Protein AF-A0A379SYV8-F1 (afdb_monomer)

Foldseek 3Di:
DLVPDDQAEEAEDDDPCPVVVVVVCVVVVRAYEYADPPPPCPPHHYDYDPVVVVVVVVVVVCVVVVDDDDDDDDDDDDD

pLDDT: mean 81.66, std 14.04, range [41.72, 98.69]

Radius of gyration: 17.74 Å; Cα contacts (8 Å, |Δi|>4): 58; chains: 1; bounding box: 41×24×46 Å

Solvent-accessible surface area (backbone atoms only — not comparable to full-atom values): 5243 Å² total; per-residue (Å²): 107,86,89,70,75,58,83,57,48,78,46,70,67,62,94,87,53,53,65,65,53,46,54,58,28,57,79,67,73,34,53,64,38,32,52,41,93,66,90,81,47,92,91,50,56,69,53,72,80,64,60,66,60,52,52,49,54,53,52,53,50,43,43,76,74,67,54,84,86,84,83,86,90,75,78,85,80,83,127

Organism: NCBI:txid59203

InterPro domains:
  IPR001761 Periplasmic binding protein/LacI sugar binding domain [PF00532] (2-76)
  IPR028082 Periplasmic binding protein-like I [SSF53822] (1-76)

Structure (mmCIF, N/CA/C/O backbone):
data_AF-A0A379SYV8-F1
#
_entry.id   AF-A0A379SYV8-F1
#
loop_
_atom_site.group_PDB
_atom_site.id
_atom_site.type_symbol
_atom_site.label_atom_id
_atom_site.label_alt_id
_atom_site.label_comp_id
_atom_site.label_asym_id
_atom_site.label_entity_id
_atom_site.label_seq_id
_atom_site.pdbx_PDB_ins_code
_atom_site.Cartn_x
_atom_site.Cartn_y
_atom_site.Cartn_z
_atom_site.occupancy
_atom_site.B_iso_or_equiv
_atom_site.auth_seq_id
_atom_site.auth_comp_id
_atom_site.auth_asym_id
_atom_site.auth_atom_id
_atom_site.pdbx_PDB_model_num
ATOM 1 N N . MET A 1 1 ? 19.574 -8.132 -14.541 1.00 60.59 1 MET A N 1
ATOM 2 C CA . MET A 1 1 ? 18.229 -8.421 -15.078 1.00 60.59 1 MET A CA 1
ATOM 3 C C . MET A 1 1 ? 18.023 -7.801 -16.454 1.00 60.59 1 MET A C 1
ATOM 5 O O . MET A 1 1 ? 17.918 -8.558 -17.401 1.00 60.59 1 MET A O 1
ATOM 9 N N . LEU A 1 2 ? 18.082 -6.472 -16.618 1.00 70.81 2 LEU A N 1
ATOM 10 C CA . LEU A 1 2 ? 17.900 -5.839 -17.941 1.00 70.81 2 LEU A CA 1
ATOM 11 C C . LEU A 1 2 ? 18.934 -6.277 -19.004 1.00 70.81 2 LEU A C 1
ATOM 13 O O . LEU A 1 2 ? 18.648 -6.241 -20.191 1.00 70.81 2 LEU A O 1
ATOM 17 N N . ASN A 1 3 ? 20.136 -6.704 -18.597 1.00 72.06 3 ASN A N 1
ATOM 18 C CA . ASN A 1 3 ? 21.155 -7.271 -19.501 1.00 72.06 3 ASN A CA 1
ATOM 19 C C . ASN A 1 3 ? 20.929 -8.758 -19.840 1.00 72.06 3 ASN A C 1
ATOM 21 O O . ASN A 1 3 ? 21.712 -9.322 -20.591 1.00 72.06 3 ASN A O 1
ATOM 25 N N . GLN A 1 4 ? 19.925 -9.411 -19.249 1.00 76.25 4 GLN A N 1
ATOM 26 C CA . GLN A 1 4 ? 19.657 -10.842 -19.441 1.00 76.25 4 GLN A CA 1
ATOM 27 C C . GLN A 1 4 ? 18.570 -11.120 -20.492 1.00 76.25 4 GLN A C 1
ATOM 29 O O . GLN A 1 4 ? 18.135 -12.257 -20.604 1.00 76.25 4 GLN A O 1
ATOM 34 N N . GLY A 1 5 ? 18.149 -10.108 -21.262 1.00 79.19 5 GLY A N 1
ATOM 35 C CA . GLY A 1 5 ? 17.208 -10.285 -22.376 1.00 79.19 5 GLY A CA 1
ATOM 36 C C . GLY A 1 5 ? 15.766 -10.556 -21.944 1.00 79.19 5 GLY A C 1
ATOM 37 O O . GLY A 1 5 ? 15.103 -11.392 -22.539 1.00 79.19 5 GLY A O 1
ATOM 38 N N . VAL A 1 6 ? 15.297 -9.893 -20.884 1.00 86.62 6 VAL A N 1
ATOM 39 C CA . VAL A 1 6 ? 13.900 -10.005 -20.436 1.00 86.62 6 VAL A CA 1
ATOM 40 C C . VAL A 1 6 ? 12.970 -9.140 -21.290 1.00 86.62 6 VAL A C 1
ATOM 42 O O . VAL A 1 6 ? 13.333 -8.017 -21.635 1.00 86.62 6 VAL A O 1
ATOM 45 N N . ASP A 1 7 ? 11.752 -9.626 -21.536 1.00 88.62 7 ASP A N 1
ATOM 46 C CA . ASP A 1 7 ? 10.710 -8.889 -22.272 1.00 88.62 7 ASP A CA 1
ATOM 47 C C . ASP A 1 7 ? 9.961 -7.860 -21.404 1.00 88.62 7 ASP A C 1
ATOM 49 O O . ASP A 1 7 ? 9.197 -7.048 -21.915 1.00 88.62 7 ASP A O 1
ATOM 53 N N . GLY A 1 8 ? 10.162 -7.884 -20.082 1.00 87.50 8 GLY A N 1
ATOM 54 C CA . GLY A 1 8 ? 9.516 -6.970 -19.142 1.00 87.50 8 GLY A CA 1
ATOM 55 C C . GLY A 1 8 ? 9.998 -7.150 -17.703 1.00 87.50 8 GLY A C 1
ATOM 56 O O . GLY A 1 8 ? 10.648 -8.145 -17.365 1.00 87.50 8 GLY A O 1
ATOM 57 N N . VAL A 1 9 ? 9.694 -6.177 -16.840 1.00 86.31 9 VAL A N 1
ATOM 58 C CA . VAL A 1 9 ? 10.112 -6.181 -15.427 1.00 86.31 9 VAL A CA 1
ATOM 59 C C . VAL A 1 9 ? 8.951 -5.824 -14.500 1.00 86.31 9 VAL A C 1
ATOM 61 O O . VAL A 1 9 ? 8.266 -4.825 -14.700 1.00 86.31 9 VAL A O 1
ATOM 64 N N . VAL A 1 10 ? 8.781 -6.607 -13.430 1.00 86.69 10 VAL A N 1
ATOM 65 C CA . VAL A 1 10 ? 7.893 -6.270 -12.308 1.00 86.69 10 VAL A CA 1
ATOM 66 C C . VAL A 1 10 ? 8.735 -5.854 -11.109 1.00 86.69 10 VAL A C 1
ATOM 68 O O . VAL A 1 10 ? 9.577 -6.618 -10.638 1.00 86.69 10 VAL A O 1
ATOM 71 N N . ILE A 1 11 ? 8.498 -4.648 -10.595 1.00 81.38 11 ILE A N 1
ATOM 72 C CA . ILE A 1 11 ? 9.219 -4.107 -9.439 1.00 81.38 11 ILE A CA 1
ATOM 73 C C . ILE A 1 11 ? 8.322 -4.202 -8.205 1.00 81.38 11 ILE A C 1
ATOM 75 O O . ILE A 1 11 ? 7.389 -3.415 -8.023 1.00 81.38 11 ILE A O 1
ATOM 79 N N . ALA A 1 12 ? 8.626 -5.164 -7.334 1.00 77.06 12 ALA A N 1
ATOM 80 C CA . ALA A 1 12 ? 7.941 -5.373 -6.063 1.00 77.06 12 ALA A CA 1
ATOM 81 C C . ALA A 1 12 ? 8.781 -4.811 -4.904 1.00 77.06 12 ALA A C 1
ATOM 83 O O . ALA A 1 12 ? 9.627 -5.492 -4.335 1.00 77.06 12 ALA A O 1
ATOM 84 N N . GLY A 1 13 ? 8.528 -3.546 -4.564 1.00 70.19 13 GLY A N 1
ATOM 85 C CA . GLY A 1 13 ? 9.140 -2.842 -3.437 1.00 70.19 13 GLY A CA 1
ATOM 86 C C . GLY A 1 13 ? 10.528 -2.279 -3.746 1.00 70.19 13 GLY A C 1
ATOM 87 O O . GLY A 1 13 ? 11.434 -3.013 -4.107 1.00 70.19 13 GLY A O 1
ATOM 88 N N . ALA A 1 14 ? 10.692 -0.966 -3.575 1.00 55.12 14 ALA A N 1
ATOM 89 C CA . ALA A 1 14 ? 11.976 -0.298 -3.356 1.00 55.12 14 ALA A CA 1
ATOM 90 C C . ALA A 1 14 ? 11.713 1.195 -3.127 1.00 55.12 14 ALA A C 1
ATOM 92 O O . ALA A 1 14 ? 11.413 1.928 -4.068 1.00 55.12 14 ALA A O 1
ATOM 93 N N . ALA A 1 15 ? 11.840 1.665 -1.887 1.00 53.91 15 ALA A N 1
ATOM 94 C CA . ALA A 1 15 ? 12.064 3.087 -1.666 1.00 53.91 15 ALA A CA 1
ATOM 95 C C . ALA A 1 15 ? 13.528 3.368 -2.045 1.00 53.91 15 ALA A C 1
ATOM 97 O O . ALA A 1 15 ? 14.436 2.888 -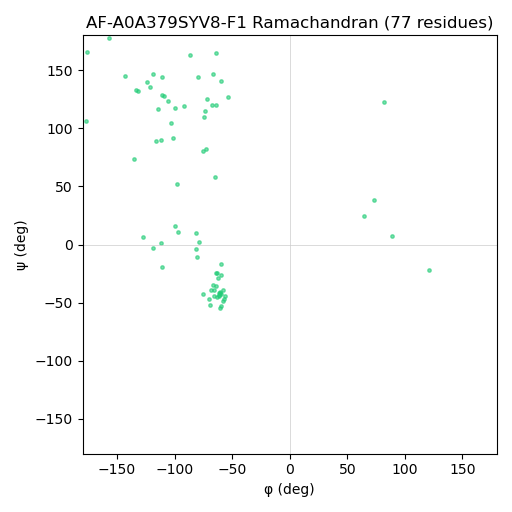1.370 1.00 53.91 15 ALA A O 1
ATOM 98 N N . GLY A 1 16 ? 13.754 4.074 -3.155 1.00 57.69 16 GLY A N 1
ATOM 99 C CA . GLY A 1 16 ? 15.049 4.695 -3.467 1.00 57.69 16 GLY A CA 1
ATOM 100 C C . GLY A 1 16 ? 15.746 4.270 -4.764 1.00 57.69 16 GLY A C 1
ATOM 101 O O . GLY A 1 16 ? 16.552 5.042 -5.263 1.00 57.69 16 GLY A O 1
ATOM 102 N N . SER A 1 17 ? 15.446 3.104 -5.352 1.00 64.19 17 SER A N 1
ATOM 103 C CA . SER A 1 17 ? 16.096 2.645 -6.605 1.00 64.19 17 SER A CA 1
ATOM 104 C C . SER A 1 17 ? 15.145 2.443 -7.791 1.00 64.19 17 SER A C 1
ATOM 106 O O . SER A 1 17 ? 15.596 2.128 -8.894 1.00 64.19 17 SER A O 1
ATOM 108 N N . GLY A 1 18 ? 13.837 2.638 -7.586 1.00 70.06 18 GLY A N 1
ATOM 109 C CA . GLY A 1 18 ? 12.815 2.429 -8.616 1.00 70.06 18 GLY A CA 1
ATOM 110 C C . GLY A 1 18 ? 12.945 3.369 -9.817 1.00 70.06 18 GLY A C 1
ATOM 111 O O . GLY A 1 18 ? 12.734 2.937 -10.945 1.00 70.06 18 GLY A O 1
ATOM 112 N N . GLU A 1 19 ? 13.353 4.619 -9.593 1.00 74.75 19 GLU A N 1
ATOM 113 C CA . GLU A 1 19 ? 13.502 5.630 -10.648 1.00 74.75 19 GLU A CA 1
ATOM 114 C C . GLU A 1 19 ? 14.681 5.322 -11.583 1.00 74.75 19 GLU A C 1
ATOM 116 O O . GLU A 1 19 ? 14.513 5.274 -12.799 1.00 74.75 19 GLU A O 1
ATOM 121 N N . THR A 1 20 ? 15.854 4.991 -11.032 1.00 79.19 20 THR A N 1
ATOM 122 C CA . THR A 1 20 ? 17.021 4.582 -11.831 1.00 79.19 20 THR A CA 1
ATOM 123 C C . THR A 1 20 ? 16.731 3.329 -12.655 1.00 79.19 20 THR A C 1
ATOM 125 O O . THR A 1 20 ? 17.125 3.243 -13.817 1.00 79.19 20 THR A O 1
ATOM 128 N N . LEU A 1 21 ? 16.036 2.347 -12.069 1.00 78.56 21 LEU A N 1
ATOM 129 C CA . LEU A 1 21 ? 15.685 1.113 -12.770 1.00 78.56 21 LEU A CA 1
ATOM 130 C C . LEU A 1 21 ? 14.659 1.365 -13.885 1.00 78.56 21 LEU A C 1
ATOM 132 O O . LEU A 1 21 ? 14.796 0.796 -14.967 1.00 78.56 21 LEU A O 1
ATOM 136 N N . ARG A 1 22 ? 13.683 2.250 -13.644 1.00 79.44 22 ARG A N 1
ATOM 137 C CA . ARG A 1 22 ? 12.728 2.714 -14.656 1.00 79.44 22 ARG A CA 1
ATOM 138 C C . ARG A 1 22 ? 13.449 3.383 -15.823 1.00 79.44 22 ARG A C 1
ATOM 140 O O . ARG A 1 22 ? 13.284 2.935 -16.951 1.00 79.44 22 ARG A O 1
ATOM 147 N N . ALA A 1 23 ? 14.306 4.368 -15.554 1.00 82.88 23 ALA A N 1
ATOM 148 C CA . ALA A 1 23 ? 15.043 5.085 -16.594 1.00 82.88 23 ALA A CA 1
ATOM 149 C C . ALA A 1 23 ? 15.908 4.141 -17.453 1.00 82.88 23 ALA A C 1
ATOM 151 O O . ALA A 1 23 ? 15.972 4.271 -18.674 1.00 82.88 23 ALA A O 1
ATOM 152 N N . GLN A 1 24 ? 16.548 3.141 -16.834 1.00 85.12 24 GLN A N 1
ATOM 153 C CA . GLN A 1 24 ? 17.325 2.132 -17.563 1.00 85.12 24 GLN A CA 1
ATOM 154 C C . GLN A 1 24 ? 16.465 1.217 -18.442 1.00 85.12 24 GLN A C 1
ATOM 156 O O . GLN A 1 24 ? 16.933 0.781 -19.495 1.00 85.12 24 GLN A O 1
ATOM 161 N N . ALA A 1 25 ? 15.252 0.884 -18.005 1.00 85.06 25 ALA A N 1
ATOM 162 C CA . ALA A 1 25 ? 14.329 0.059 -18.773 1.00 85.06 25 ALA A CA 1
ATOM 163 C C . ALA A 1 25 ? 13.690 0.849 -19.927 1.00 85.06 25 ALA A C 1
ATOM 165 O O . ALA A 1 25 ? 13.670 0.352 -21.053 1.00 85.06 25 ALA A O 1
ATOM 166 N N . GLU A 1 26 ? 13.287 2.102 -19.685 1.00 84.69 26 GLU A N 1
ATOM 167 C CA . GLU A 1 26 ? 12.787 3.032 -20.709 1.00 84.69 26 GLU A CA 1
ATOM 168 C C . GLU A 1 26 ? 13.819 3.244 -21.821 1.00 84.69 26 GLU A C 1
ATOM 170 O O . GLU A 1 26 ? 13.499 3.083 -22.997 1.00 84.69 26 GLU A O 1
ATOM 175 N N . ALA A 1 27 ? 15.088 3.482 -21.465 1.00 87.81 27 ALA A N 1
ATOM 176 C CA . ALA A 1 27 ? 16.180 3.630 -22.432 1.00 87.81 27 ALA A CA 1
ATOM 177 C C . ALA A 1 27 ? 16.393 2.393 -23.330 1.00 87.81 27 ALA A C 1
ATOM 179 O O . ALA A 1 27 ? 17.075 2.475 -24.350 1.00 87.81 27 ALA A O 1
ATOM 180 N N . ARG A 1 28 ? 15.842 1.237 -22.947 1.00 88.31 28 ARG A N 1
ATOM 181 C CA . ARG A 1 28 ? 15.951 -0.038 -23.669 1.00 88.31 28 ARG A CA 1
ATOM 182 C C . ARG A 1 28 ? 14.628 -0.494 -24.279 1.00 88.31 28 ARG A C 1
ATOM 184 O O . ARG A 1 28 ? 14.592 -1.575 -24.858 1.00 88.31 28 ARG A O 1
ATOM 191 N N . GLY A 1 29 ? 13.559 0.291 -24.133 1.00 88.62 29 GLY A N 1
ATOM 192 C CA . GLY A 1 29 ? 12.218 -0.082 -24.583 1.00 88.62 29 GLY A CA 1
ATOM 193 C C . GLY A 1 29 ? 11.637 -1.298 -23.854 1.00 88.62 29 GLY A C 1
ATOM 194 O O . GLY A 1 29 ? 10.802 -1.992 -24.423 1.00 88.62 29 GLY A O 1
ATOM 195 N N . ILE A 1 30 ? 12.087 -1.581 -22.626 1.00 90.75 30 ILE A N 1
ATOM 196 C CA . ILE A 1 30 ? 11.598 -2.708 -21.821 1.00 90.75 30 ILE A CA 1
ATOM 197 C C . ILE A 1 30 ? 10.432 -2.214 -20.947 1.00 90.75 30 ILE A C 1
ATOM 199 O O . ILE A 1 30 ? 10.654 -1.337 -20.109 1.00 90.75 30 ILE A O 1
ATOM 203 N N . PRO A 1 31 ? 9.212 -2.769 -21.088 1.00 88.56 31 PRO A N 1
ATOM 204 C CA . PRO A 1 31 ? 8.068 -2.426 -20.245 1.00 88.56 31 PRO A CA 1
ATOM 205 C C . PRO A 1 31 ? 8.315 -2.715 -18.759 1.00 88.56 31 PRO A C 1
ATOM 207 O O . PRO A 1 31 ? 8.881 -3.753 -18.393 1.00 88.56 31 PRO A O 1
ATOM 210 N N . VAL A 1 32 ? 7.843 -1.818 -17.890 1.00 86.06 32 VAL A N 1
ATOM 211 C CA . VAL A 1 32 ? 7.995 -1.929 -16.433 1.00 86.06 32 VAL A CA 1
ATOM 212 C C . VAL A 1 32 ? 6.666 -1.692 -15.735 1.00 86.06 32 VAL A C 1
ATOM 214 O O . VAL A 1 32 ? 6.010 -0.688 -15.984 1.00 86.06 32 VAL A O 1
ATOM 217 N N . VAL A 1 33 ? 6.318 -2.579 -14.801 1.00 87.12 33 VAL A N 1
ATOM 218 C CA . VAL A 1 33 ? 5.148 -2.428 -13.924 1.00 87.12 33 VAL A CA 1
ATOM 219 C C . VAL A 1 33 ? 5.582 -2.433 -12.461 1.00 87.12 33 VAL A C 1
ATOM 221 O O . VAL A 1 33 ? 6.378 -3.271 -12.027 1.00 87.12 33 VAL A O 1
ATOM 224 N N . PHE A 1 34 ? 5.032 -1.518 -11.664 1.00 83.69 34 PHE A N 1
ATOM 225 C CA . PHE A 1 34 ? 5.316 -1.409 -10.236 1.00 83.69 34 PHE A CA 1
ATOM 226 C C . PHE A 1 34 ? 4.224 -2.065 -9.394 1.00 83.69 34 PHE A C 1
ATOM 228 O O . PHE A 1 34 ? 3.093 -1.592 -9.326 1.00 83.69 34 PHE A O 1
ATOM 235 N N . ALA A 1 35 ? 4.599 -3.101 -8.651 1.00 82.94 35 ALA A N 1
ATOM 236 C CA . ALA A 1 35 ? 3.759 -3.748 -7.650 1.00 82.94 35 ALA A CA 1
ATOM 237 C C . ALA A 1 35 ? 4.102 -3.222 -6.241 1.00 82.94 35 ALA A C 1
ATOM 239 O O . ALA A 1 35 ? 4.471 -3.990 -5.351 1.00 82.94 35 ALA A O 1
ATOM 240 N N . SER A 1 36 ? 4.110 -1.895 -6.031 1.00 69.06 36 SER A N 1
ATOM 241 C CA . SER A 1 36 ? 4.490 -1.318 -4.727 1.00 69.06 36 SER A CA 1
ATOM 242 C C . SER A 1 36 ? 3.958 0.095 -4.439 1.00 69.06 36 SER A C 1
ATOM 244 O O . SER A 1 36 ? 3.291 0.723 -5.267 1.00 69.06 36 SER A O 1
ATOM 246 N N . ARG A 1 37 ?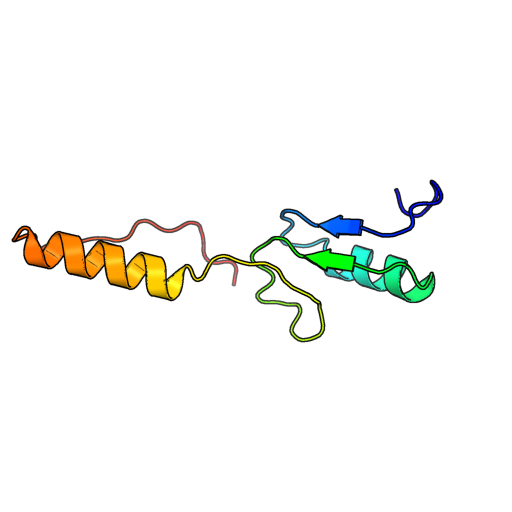 4.267 0.612 -3.233 1.00 63.44 37 ARG A N 1
ATOM 247 C CA . ARG A 1 37 ? 4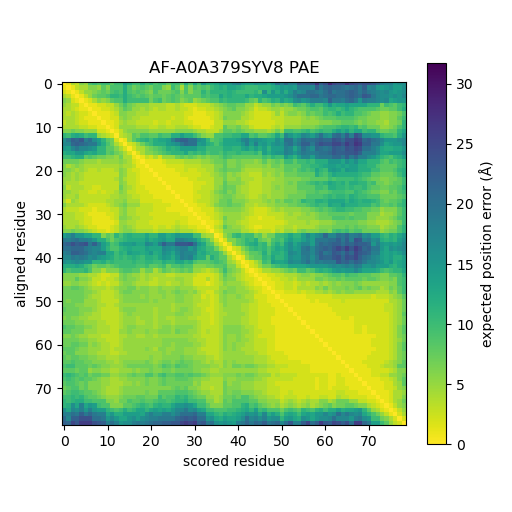.070 2.011 -2.795 1.00 63.44 37 ARG A CA 1
ATOM 248 C C . ARG A 1 37 ? 4.956 2.981 -3.603 1.00 63.44 37 ARG A C 1
ATOM 250 O O . ARG A 1 37 ? 5.773 3.700 -3.049 1.00 63.44 37 ARG A O 1
ATOM 257 N N . ALA A 1 38 ? 4.823 3.005 -4.922 1.00 52.78 38 ALA A N 1
ATOM 258 C CA . ALA A 1 38 ? 5.280 4.113 -5.743 1.00 52.78 38 ALA A CA 1
ATOM 259 C C . ALA A 1 38 ? 4.334 5.303 -5.518 1.00 52.78 38 ALA A C 1
ATOM 261 O O . ALA A 1 38 ? 3.349 5.469 -6.227 1.00 52.78 38 ALA A O 1
ATOM 262 N N . SER A 1 39 ? 4.534 6.064 -4.449 1.00 54.50 39 SER A N 1
ATOM 263 C CA . SER A 1 39 ? 3.958 7.411 -4.318 1.00 54.50 39 SER A CA 1
ATOM 264 C C . SER A 1 39 ? 4.797 8.456 -5.066 1.00 54.50 39 SER A C 1
ATOM 266 O O . SER A 1 39 ? 4.595 9.644 -4.872 1.00 54.50 39 SER A O 1
ATOM 268 N N . TYR A 1 40 ? 5.772 8.008 -5.866 1.00 55.28 40 TYR A N 1
ATOM 269 C CA . TYR A 1 40 ? 6.823 8.834 -6.463 1.00 55.28 40 TYR A CA 1
ATOM 270 C C . TYR A 1 40 ? 6.937 8.662 -7.988 1.00 55.28 40 TYR A C 1
ATOM 272 O O . TYR A 1 40 ? 7.889 9.152 -8.579 1.00 55.28 40 TYR A O 1
ATOM 280 N N . LEU A 1 41 ? 6.032 7.911 -8.626 1.00 62.03 41 LEU A N 1
ATOM 281 C CA . LEU A 1 41 ? 6.098 7.609 -10.060 1.00 62.03 41 LEU A CA 1
ATOM 282 C C . LEU A 1 41 ? 4.708 7.786 -10.674 1.00 62.03 41 LEU A C 1
ATOM 284 O O . LEU A 1 41 ? 4.029 6.802 -10.953 1.00 62.03 41 LEU A O 1
ATOM 288 N N . ASP A 1 42 ? 4.283 9.039 -10.832 1.00 61.91 42 ASP A N 1
ATOM 289 C CA . ASP A 1 42 ? 2.962 9.373 -11.388 1.00 61.91 42 ASP A CA 1
ATOM 290 C C . ASP A 1 42 ? 2.799 8.893 -12.84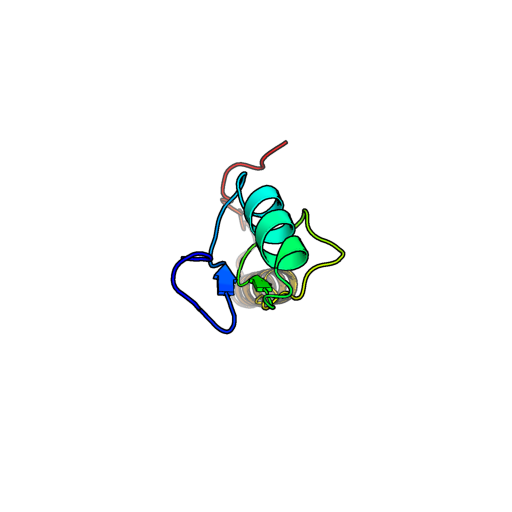4 1.00 61.91 42 ASP A C 1
ATOM 292 O O . ASP A 1 42 ? 1.691 8.580 -13.268 1.00 61.91 42 ASP A O 1
ATOM 296 N N . ASP A 1 43 ? 3.911 8.728 -13.569 1.00 68.81 43 ASP A N 1
ATOM 297 C CA . ASP A 1 43 ? 3.938 8.296 -14.975 1.00 68.81 43 ASP A CA 1
ATOM 298 C C . ASP A 1 43 ? 4.262 6.799 -15.168 1.00 68.81 43 ASP A C 1
ATOM 300 O O . ASP A 1 43 ? 4.678 6.397 -16.254 1.00 68.81 43 ASP A O 1
ATOM 304 N N . ALA A 1 44 ? 4.162 5.966 -14.126 1.00 74.75 44 ALA A N 1
ATOM 305 C CA . ALA A 1 44 ? 4.442 4.532 -14.233 1.00 74.75 44 ALA A CA 1
ATOM 306 C C . ALA A 1 44 ? 3.177 3.681 -14.092 1.00 74.75 44 ALA A C 1
ATOM 308 O O . ALA A 1 44 ? 2.328 3.947 -13.243 1.00 74.75 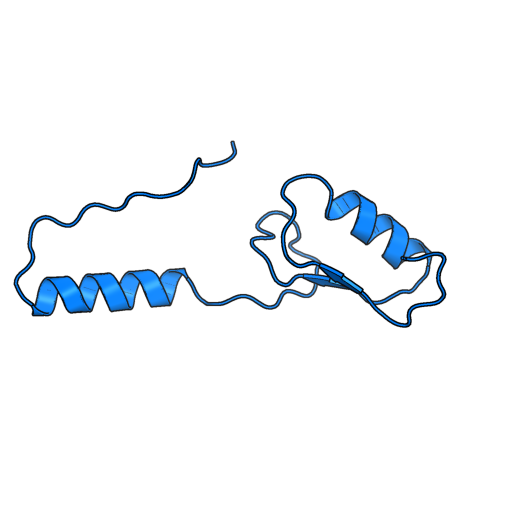44 ALA A O 1
ATOM 309 N N . ASP A 1 45 ? 3.107 2.582 -14.845 1.00 83.25 45 ASP A N 1
ATOM 310 C CA . ASP A 1 45 ? 2.073 1.571 -14.648 1.00 83.25 45 ASP A CA 1
ATOM 311 C C . ASP A 1 45 ? 2.228 0.935 -13.262 1.00 83.25 45 ASP A C 1
ATOM 313 O O . ASP A 1 45 ? 3.265 0.346 -12.928 1.00 83.25 45 ASP A O 1
ATOM 317 N N . THR A 1 46 ? 1.189 1.051 -12.429 1.00 82.44 46 THR A N 1
ATOM 318 C CA . THR A 1 46 ? 1.201 0.503 -11.068 1.00 82.44 46 THR A CA 1
ATOM 319 C C . THR A 1 46 ? 0.036 -0.439 -10.825 1.00 82.44 46 THR A C 1
ATOM 321 O O . THR A 1 46 ? -1.103 -0.173 -11.203 1.00 82.44 46 THR A O 1
ATOM 324 N N . VAL A 1 47 ? 0.323 -1.529 -10.120 1.00 86.06 47 VAL A N 1
ATOM 325 C CA . VAL A 1 47 ? -0.685 -2.425 -9.561 1.00 86.06 47 VAL A CA 1
ATOM 326 C C . VAL A 1 47 ? -0.574 -2.339 -8.049 1.00 86.06 47 VAL A C 1
ATOM 328 O O . VAL A 1 47 ? 0.458 -2.673 -7.460 1.00 86.06 47 VAL A O 1
ATOM 331 N N . ARG A 1 48 ? -1.636 -1.860 -7.402 1.00 81.81 48 ARG A N 1
ATOM 332 C CA . ARG A 1 48 ? -1.670 -1.668 -5.952 1.00 81.81 48 ARG A CA 1
ATOM 333 C C . ARG A 1 48 ? -3.037 -1.986 -5.363 1.00 81.81 48 ARG A C 1
ATOM 335 O O . ARG A 1 48 ? -4.047 -1.693 -5.997 1.00 81.81 48 ARG A O 1
ATOM 342 N N . PRO A 1 49 ? -3.078 -2.540 -4.140 1.00 82.69 49 PRO A N 1
ATOM 343 C CA . PRO A 1 49 ? -4.317 -2.595 -3.387 1.00 82.69 49 PRO A CA 1
ATOM 344 C C . PRO A 1 49 ? -4.758 -1.179 -3.007 1.00 82.69 49 PRO A C 1
ATOM 346 O O . PRO A 1 49 ? -3.928 -0.309 -2.714 1.00 82.69 49 PRO A O 1
ATOM 349 N N . ASP A 1 50 ? -6.070 -0.969 -2.953 1.00 88.81 50 ASP A N 1
ATOM 350 C CA . ASP A 1 50 ? -6.654 0.244 -2.390 1.00 88.81 50 ASP A CA 1
ATOM 351 C C . ASP A 1 50 ? -6.562 0.195 -0.858 1.00 88.81 50 ASP A C 1
ATOM 353 O O . ASP A 1 50 ? -7.494 -0.174 -0.141 1.00 88.81 50 ASP A O 1
ATOM 357 N N . ASN A 1 51 ? -5.377 0.530 -0.348 1.00 87.75 51 ASN A N 1
ATOM 358 C CA . ASN A 1 51 ? -5.111 0.546 1.087 1.00 87.75 51 ASN A CA 1
ATOM 359 C C . ASN A 1 51 ? -5.952 1.598 1.825 1.00 87.75 51 ASN A C 1
ATOM 361 O O . ASN A 1 51 ? -6.185 1.437 3.022 1.00 87.75 51 ASN A O 1
ATOM 365 N N . MET A 1 52 ? -6.400 2.654 1.135 1.00 90.19 52 MET A N 1
ATOM 366 C CA . MET A 1 52 ? -7.273 3.672 1.721 1.00 90.19 52 MET A CA 1
ATOM 367 C C . MET A 1 52 ? -8.653 3.085 1.990 1.00 90.19 52 MET A C 1
ATOM 369 O O . MET A 1 52 ? -9.124 3.125 3.128 1.00 90.19 52 MET A O 1
ATOM 373 N N . GLN A 1 53 ? -9.257 2.462 0.980 1.00 95.25 53 GLN A N 1
ATOM 374 C CA . GLN A 1 53 ? -10.532 1.773 1.134 1.00 95.25 53 GLN A CA 1
ATOM 375 C C . GLN A 1 53 ? -10.428 0.623 2.141 1.00 95.25 53 GLN A C 1
ATOM 377 O O . GLN A 1 53 ? -11.294 0.482 2.999 1.00 95.25 53 GLN A O 1
ATOM 382 N N . ALA A 1 54 ? -9.346 -0.161 2.113 1.00 94.12 54 ALA A N 1
ATOM 383 C CA . ALA A 1 54 ? -9.142 -1.239 3.079 1.00 94.12 54 ALA A CA 1
ATOM 384 C C . ALA A 1 54 ? -9.063 -0.721 4.529 1.00 94.12 54 ALA A C 1
ATOM 386 O O . ALA A 1 54 ? -9.688 -1.291 5.425 1.00 94.12 54 ALA A O 1
ATOM 387 N N . ALA A 1 55 ? -8.332 0.375 4.769 1.00 95.19 55 ALA A N 1
ATOM 388 C CA . ALA A 1 55 ? -8.230 0.991 6.091 1.00 95.19 55 ALA A CA 1
ATOM 389 C C . ALA A 1 55 ? -9.572 1.567 6.565 1.00 95.19 55 ALA A C 1
ATOM 391 O O . ALA A 1 55 ? -9.921 1.421 7.740 1.00 95.19 55 ALA A O 1
ATOM 392 N N . GLN A 1 56 ? -10.339 2.176 5.657 1.00 97.12 56 GLN A N 1
ATOM 393 C CA . GLN A 1 56 ? -11.689 2.648 5.942 1.00 97.12 56 GLN A CA 1
ATOM 394 C C . GLN A 1 56 ? -12.602 1.486 6.347 1.00 97.12 56 GLN A C 1
ATOM 396 O O . GLN A 1 56 ? -13.159 1.514 7.443 1.00 97.12 56 GLN A O 1
ATOM 401 N N . LEU A 1 57 ? -12.692 0.439 5.519 1.00 98.38 57 LEU A N 1
ATOM 402 C CA . LEU A 1 57 ? -13.533 -0.734 5.778 1.00 98.38 57 LEU A CA 1
ATOM 403 C C . LEU A 1 57 ? -13.194 -1.399 7.118 1.00 98.38 57 LEU A C 1
ATO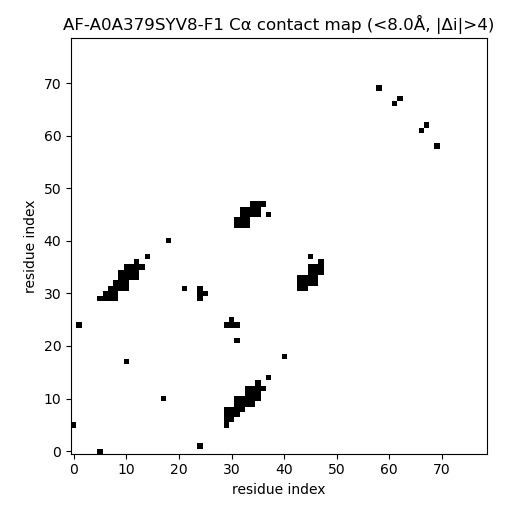M 405 O O . LEU A 1 57 ? -14.089 -1.727 7.897 1.00 98.38 57 LEU A O 1
ATOM 409 N N . LEU A 1 58 ? -11.903 -1.560 7.421 1.00 97.69 58 LEU A N 1
ATOM 410 C CA . LEU A 1 58 ? -11.452 -2.122 8.694 1.00 97.69 58 LEU A CA 1
ATOM 411 C C . LEU A 1 58 ? -11.864 -1.244 9.884 1.00 97.69 58 LEU A C 1
ATOM 413 O O . LEU A 1 58 ? -12.347 -1.751 10.895 1.00 97.69 58 LEU A O 1
ATOM 417 N N . THR A 1 59 ? -11.680 0.070 9.772 1.00 98.06 59 THR A N 1
ATOM 418 C CA . THR A 1 59 ? -12.019 1.012 10.847 1.00 98.06 59 THR A CA 1
ATOM 419 C C . THR A 1 59 ? -13.527 1.044 11.087 1.00 98.06 59 THR A C 1
ATOM 421 O O . THR A 1 59 ? -13.970 0.967 12.232 1.00 98.06 59 THR A O 1
ATOM 424 N N . GLU A 1 60 ? -14.326 1.081 10.019 1.00 98.44 60 GLU A N 1
ATOM 425 C CA . GLU A 1 60 ? -15.787 1.009 10.093 1.00 98.44 60 GLU A CA 1
ATOM 426 C C . GLU A 1 60 ? -16.258 -0.286 10.752 1.00 98.44 60 GLU A C 1
ATOM 428 O O . GLU A 1 60 ? -17.152 -0.263 11.599 1.00 98.44 60 GLU A O 1
ATOM 433 N N . TYR A 1 61 ? -15.642 -1.415 10.401 1.00 98.56 61 TYR A N 1
ATOM 434 C CA . TYR A 1 61 ? -15.928 -2.691 11.041 1.00 98.56 61 TYR A CA 1
ATOM 435 C C . TYR A 1 61 ? -15.674 -2.630 12.553 1.00 98.56 61 TYR A C 1
ATOM 437 O O . TYR A 1 61 ? -16.555 -2.991 13.331 1.00 98.56 61 TYR A O 1
ATOM 445 N N . LEU A 1 62 ? -14.519 -2.114 12.989 1.00 98.62 62 LEU A N 1
ATOM 446 C CA . LEU A 1 62 ? -14.193 -1.985 14.414 1.00 98.62 62 LEU A CA 1
ATOM 447 C C . LEU A 1 62 ? -15.191 -1.084 15.159 1.00 98.62 62 LEU A C 1
ATOM 449 O O . LEU A 1 62 ? -15.626 -1.428 16.259 1.00 98.62 62 LEU A O 1
ATOM 453 N N . ILE A 1 63 ? -15.607 0.028 14.548 1.00 98.56 63 ILE A N 1
ATOM 454 C CA . ILE A 1 63 ? -16.638 0.915 15.106 1.00 98.56 63 ILE A CA 1
ATOM 455 C C . ILE A 1 63 ? -17.966 0.166 15.266 1.00 98.56 63 ILE A C 1
ATOM 457 O O . ILE A 1 63 ? -18.594 0.250 16.322 1.00 98.56 63 ILE A O 1
ATOM 461 N N . ARG A 1 64 ? -18.383 -0.615 14.259 1.00 98.62 64 ARG A N 1
ATOM 462 C CA . ARG A 1 64 ? -19.606 -1.439 14.328 1.00 98.62 64 ARG A CA 1
ATOM 463 C C . ARG A 1 64 ? -19.537 -2.510 15.418 1.00 98.62 64 ARG A C 1
ATOM 465 O O . ARG A 1 64 ? -20.575 -2.861 15.966 1.00 98.62 64 ARG A O 1
ATOM 472 N N . GLN A 1 65 ? -18.343 -2.993 15.759 1.00 98.56 65 GLN A N 1
ATOM 473 C CA . GLN A 1 65 ? -18.120 -3.897 16.895 1.00 98.56 65 GLN A CA 1
ATOM 474 C C . GLN A 1 65 ? -18.088 -3.174 18.260 1.00 98.56 65 GLN A C 1
ATOM 476 O O . GLN A 1 65 ? -17.882 -3.809 19.290 1.00 98.56 65 GLN A O 1
ATOM 481 N N . GLY A 1 66 ? -18.295 -1.852 18.297 1.00 98.69 66 GLY A N 1
ATOM 482 C CA . GLY A 1 66 ? -18.340 -1.055 19.526 1.00 98.69 66 GLY A CA 1
ATOM 483 C C . GLY A 1 66 ? -16.985 -0.510 19.985 1.00 98.69 66 GLY A C 1
ATOM 484 O O . GLY A 1 66 ? -16.897 0.084 21.062 1.00 98.69 66 GLY A O 1
ATOM 485 N N . HIS A 1 67 ? -15.917 -0.665 19.194 1.00 98.62 67 HIS A N 1
ATOM 486 C CA . HIS A 1 67 ? -14.626 -0.063 19.520 1.00 98.62 67 HIS A CA 1
ATOM 487 C C . HIS A 1 67 ? -14.670 1.457 19.315 1.00 98.62 67 HIS A C 1
ATOM 489 O O . HIS A 1 67 ? -14.973 1.946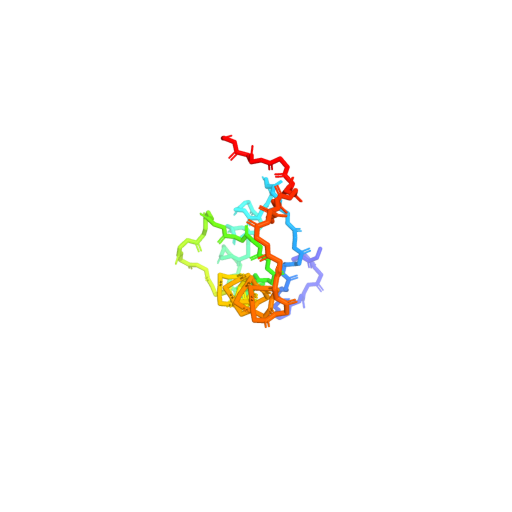 18.232 1.00 98.62 67 HIS A O 1
ATOM 495 N N . GLN A 1 68 ? -14.317 2.211 20.359 1.00 97.56 68 GLN A N 1
ATOM 496 C CA . GLN A 1 68 ? -14.310 3.684 20.337 1.00 97.56 68 GLN A CA 1
ATOM 497 C C . GLN A 1 68 ? -12.903 4.293 20.390 1.00 97.56 68 GLN A C 1
ATOM 499 O O . GLN A 1 68 ? -12.709 5.453 20.041 1.00 97.56 68 GLN A O 1
ATOM 504 N N . ARG A 1 69 ? -11.909 3.522 20.845 1.00 98.00 69 ARG A N 1
ATOM 505 C CA . ARG A 1 69 ? -10.509 3.952 20.964 1.00 98.00 69 ARG A CA 1
ATOM 506 C C . ARG A 1 69 ? -9.656 3.111 20.027 1.00 98.00 69 ARG A C 1
ATOM 508 O O . ARG A 1 69 ? -9.192 2.040 20.408 1.00 98.00 69 ARG A O 1
ATOM 515 N N . ILE A 1 70 ? -9.511 3.582 18.795 1.00 97.62 70 ILE A N 1
ATOM 516 C CA . ILE A 1 70 ? -8.778 2.902 17.725 1.00 97.62 70 ILE A CA 1
ATOM 517 C C . ILE A 1 70 ? -7.514 3.716 17.443 1.00 97.62 70 ILE A C 1
ATOM 519 O O . ILE A 1 70 ? -7.587 4.927 17.248 1.00 97.62 70 ILE A O 1
ATOM 523 N N . ALA A 1 71 ? -6.359 3.057 17.442 1.00 96.38 71 ALA A N 1
ATOM 524 C CA . ALA A 1 71 ? -5.078 3.666 17.109 1.00 96.38 71 ALA A CA 1
ATOM 525 C C . ALA A 1 71 ? -4.479 2.974 15.883 1.00 96.38 71 ALA A C 1
ATOM 527 O O . ALA A 1 71 ? -4.636 1.766 15.704 1.00 96.38 71 ALA A O 1
ATOM 528 N N . TRP A 1 72 ? -3.768 3.740 15.059 1.00 93.81 72 TRP A N 1
ATOM 529 C CA . TRP A 1 72 ? -3.044 3.230 13.901 1.00 93.81 72 TRP A CA 1
ATOM 530 C C . TRP A 1 72 ? -1.536 3.283 14.152 1.00 93.81 72 TRP A C 1
ATOM 532 O O . TRP A 1 72 ? -0.993 4.327 14.510 1.00 93.81 72 TRP A O 1
ATOM 542 N N . LEU A 1 73 ? -0.864 2.149 13.955 1.00 92.56 73 LEU A N 1
ATOM 543 C CA . LEU A 1 73 ? 0.587 2.004 14.073 1.00 92.56 73 LEU A CA 1
ATOM 544 C C . LEU A 1 73 ? 1.165 1.736 12.681 1.00 9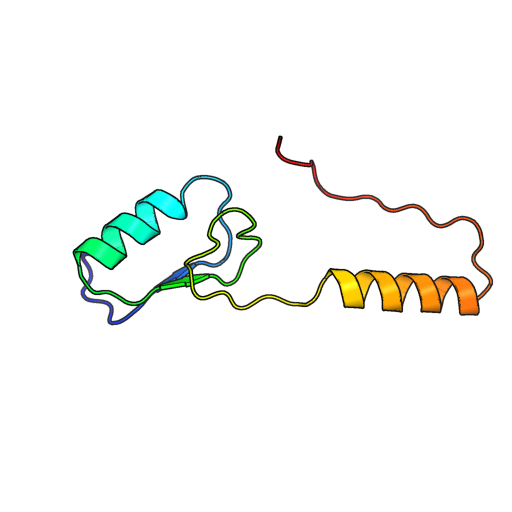2.56 73 LEU A C 1
ATOM 546 O O . LEU A 1 73 ? 1.254 0.594 12.232 1.00 92.56 73 LEU A O 1
ATOM 550 N N . GLY A 1 74 ? 1.508 2.813 11.978 1.00 86.19 74 GL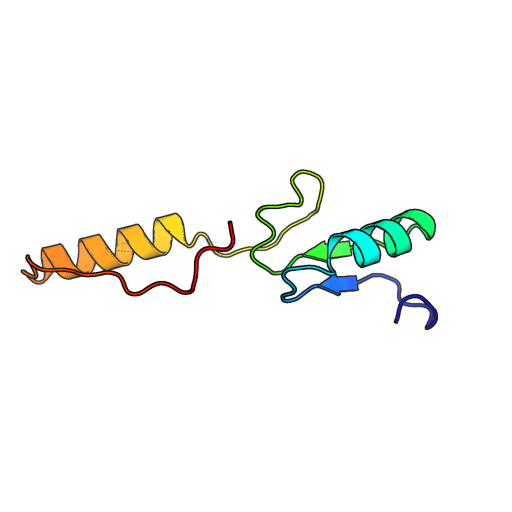Y A N 1
ATOM 551 C CA . GLY A 1 74 ? 2.101 2.758 10.646 1.00 86.19 74 GLY A CA 1
ATOM 552 C C . GLY A 1 74 ? 3.621 2.619 10.644 1.00 86.19 74 GLY A C 1
ATOM 553 O O . GLY A 1 74 ? 4.302 2.907 11.627 1.00 86.19 74 GLY A O 1
ATOM 554 N N . GLY A 1 75 ? 4.170 2.223 9.493 1.00 81.62 75 GLY A N 1
ATOM 555 C CA . GLY A 1 75 ? 5.610 2.324 9.242 1.00 81.62 75 GLY A CA 1
ATOM 556 C C . GLY A 1 75 ? 6.087 3.782 9.223 1.00 81.62 75 GLY A C 1
ATOM 557 O O . GLY A 1 75 ? 5.281 4.704 9.094 1.00 81.62 75 GLY A O 1
ATOM 558 N N . LYS A 1 76 ? 7.405 3.998 9.324 1.00 78.06 76 LYS A N 1
ATOM 559 C CA . LYS A 1 76 ? 7.997 5.344 9.244 1.00 78.06 76 LYS A CA 1
ATOM 560 C C . LYS A 1 76 ? 7.537 6.049 7.965 1.00 78.06 76 LYS A C 1
ATOM 562 O O . LYS A 1 76 ? 7.707 5.510 6.872 1.00 78.06 76 LYS A O 1
ATOM 567 N N . ALA A 1 77 ? 6.988 7.253 8.108 1.00 64.06 77 ALA A N 1
ATOM 568 C CA . ALA A 1 77 ? 6.794 8.141 6.973 1.00 64.06 77 ALA A CA 1
ATOM 569 C C . ALA A 1 77 ? 8.179 8.572 6.477 1.00 64.06 77 ALA A C 1
ATOM 571 O O . ALA A 1 77 ? 8.966 9.132 7.243 1.00 64.06 77 ALA A O 1
ATOM 572 N N . HIS A 1 78 ? 8.497 8.272 5.222 1.00 55.53 78 HIS A N 1
ATOM 573 C CA . HIS A 1 78 ? 9.640 8.887 4.562 1.00 55.53 78 HIS A CA 1
ATOM 574 C C . HIS A 1 78 ? 9.240 10.335 4.246 1.00 55.53 78 HIS A C 1
ATOM 576 O O . HIS A 1 78 ? 8.262 10.547 3.530 1.00 55.53 78 HIS A O 1
ATOM 582 N N . ARG A 1 79 ? 9.921 11.305 4.868 1.00 41.72 79 ARG A N 1
ATOM 583 C CA . ARG A 1 79 ? 9.927 12.697 4.402 1.00 41.72 79 ARG A CA 1
ATOM 584 C C . ARG A 1 79 ? 10.868 12.817 3.218 1.00 41.72 79 ARG A C 1
ATOM 586 O O . ARG A 1 79 ? 11.921 12.141 3.274 1.00 41.72 79 ARG A O 1
#

Nearest PDB structures (foldseek):
  5nc8-assembly1_B  TM=6.340E-01  e=2.838E-01  Shewanella denitrificans OS217
  4rk0-assembly1_B  TM=8.069E-01  e=2.839E+00  Enterococcus faecalis V583
  4gx2-assembly1_B  TM=5.927E-01  e=1.028E+00  Geobacter sulfurreducens PCA
  4ycs-assembly5_E  TM=4.842E-01  e=4.882E+00  Clostridioides difficile 630
  8w9u-assembly1_B  TM=4.430E-01  e=4.562E+00  Bacillus subtilis subsp. subtilis str. 168

Sequence (79 aa):
MLNQGVDGVVIAGAAGSGETLRAQAEARGIPVVFASRASYLDDADTVRPDNMQAAQLLTEYLIRQGHQRIAWLGGKAHR

Secondary structure (DSSP, 8-state):
-GGG--S-EEE---TTTHHHHHHHHHTTT--EEE-S--SS-TTSEE----HHHHHHHHHHHHHHTT-------PPPP--

Mean predicted aligned error: 7.33 Å